Protein AF-A0AAV9BK35-F1 (afdb_monomer_lite)

pLDDT: mean 74.05, std 12.34, range [42.69, 89.25]

Sequence (87 aa):
MVVVGKERRVFFVEPFVLGMDPLKDLIELGRKDGSFSREGWAGEKAIFVDVDAILFEHLLWLLFNDDCSSLFQLDLKEIVEFYSQDS

Organism: Acorus gramineus (NCBI:txid55184)

Structure (mmCIF, N/CA/C/O backbone):
data_AF-A0AAV9BK35-F1
#
_entry.id   AF-A0AAV9BK35-F1
#
loop_
_atom_site.group_PDB
_atom_site.id
_atom_site.type_symbol
_atom_site.label_atom_id
_atom_site.label_alt_id
_atom_site.label_comp_id
_atom_site.label_asym_id
_atom_site.label_entity_id
_atom_site.label_seq_id
_atom_site.pdbx_PDB_ins_code
_atom_site.Cartn_x
_atom_site.Cartn_y
_atom_site.Cartn_z
_atom_site.occupancy
_atom_site.B_iso_or_equiv
_atom_site.auth_seq_id
_atom_site.auth_comp_id
_atom_site.auth_asym_id
_atom_site.auth_atom_id
_atom_site.pdbx_PDB_model_num
ATOM 1 N N . MET A 1 1 ? -0.760 -9.914 -10.970 1.00 82.25 1 MET A N 1
ATOM 2 C CA . MET A 1 1 ? -2.025 -9.589 -10.278 1.00 82.25 1 MET A CA 1
ATOM 3 C C . MET A 1 1 ? -1.776 -9.525 -8.784 1.00 82.25 1 MET A C 1
ATOM 5 O O . MET A 1 1 ? -0.961 -10.300 -8.283 1.00 82.25 1 MET A O 1
ATOM 9 N N . VAL A 1 2 ? -2.455 -8.613 -8.098 1.00 84.62 2 VAL A N 1
ATOM 10 C CA . VAL A 1 2 ? -2.419 -8.488 -6.640 1.00 84.62 2 VAL A CA 1
ATOM 11 C C . VAL A 1 2 ? -3.814 -8.779 -6.114 1.00 84.62 2 VAL A C 1
ATOM 13 O O . VAL A 1 2 ? -4.789 -8.261 -6.643 1.00 84.62 2 VAL A O 1
ATOM 16 N N . VAL A 1 3 ? -3.914 -9.652 -5.126 1.00 86.75 3 VAL A N 1
ATOM 17 C CA . VAL A 1 3 ? -5.156 -10.018 -4.456 1.00 86.75 3 VAL A CA 1
ATOM 18 C C . VAL A 1 3 ? -5.104 -9.396 -3.070 1.00 86.75 3 VAL A C 1
ATOM 20 O O . VAL A 1 3 ? -4.141 -9.631 -2.346 1.00 86.75 3 VAL A O 1
ATOM 23 N N . VAL A 1 4 ? -6.102 -8.593 -2.720 1.00 87.38 4 VAL A N 1
ATOM 24 C CA . VAL A 1 4 ? -6.081 -7.770 -1.511 1.00 87.38 4 VAL A CA 1
ATOM 25 C C . VAL A 1 4 ? -7.273 -8.077 -0.617 1.00 87.38 4 VAL A C 1
ATOM 27 O O . VAL A 1 4 ? -8.417 -8.138 -1.085 1.00 87.38 4 VAL A O 1
ATOM 30 N N . GLY A 1 5 ? -6.975 -8.238 0.669 1.00 84.12 5 GLY A N 1
ATOM 31 C CA . GLY A 1 5 ? -7.936 -8.366 1.753 1.00 84.12 5 GLY A CA 1
ATOM 32 C C . GLY A 1 5 ? -8.731 -9.668 1.747 1.00 84.12 5 GLY A C 1
ATOM 33 O O . GLY A 1 5 ? -8.643 -10.507 0.842 1.00 84.12 5 GLY A O 1
ATOM 34 N N . LYS A 1 6 ? -9.572 -9.820 2.774 1.00 78.06 6 LYS A N 1
ATOM 35 C CA . LYS A 1 6 ? -10.461 -10.981 2.960 1.00 78.06 6 LYS A CA 1
ATOM 36 C C . LYS A 1 6 ? -11.464 -11.149 1.817 1.00 78.06 6 LYS A C 1
ATOM 38 O O . LYS A 1 6 ? -11.810 -12.273 1.466 1.00 78.06 6 LYS A O 1
ATOM 43 N N . GLU A 1 7 ? -11.888 -10.045 1.202 1.00 81.50 7 GLU A N 1
ATOM 44 C CA . GLU A 1 7 ? -12.779 -10.049 0.034 1.00 81.50 7 GLU A CA 1
ATOM 45 C C . GLU A 1 7 ? -12.088 -10.524 -1.255 1.00 81.50 7 GLU A C 1
ATOM 47 O O . GLU A 1 7 ? -12.746 -10.717 -2.277 1.00 81.50 7 GLU A O 1
ATOM 52 N N . ARG A 1 8 ? -10.764 -10.737 -1.215 1.00 83.88 8 ARG A N 1
ATOM 53 C CA . ARG A 1 8 ? -9.940 -11.196 -2.340 1.00 83.88 8 ARG A CA 1
ATOM 54 C C . ARG A 1 8 ? -10.118 -10.323 -3.586 1.00 83.88 8 ARG A C 1
ATOM 56 O O . ARG A 1 8 ? -10.179 -10.838 -4.707 1.00 83.88 8 ARG A O 1
ATOM 63 N N . ARG A 1 9 ? -10.180 -8.999 -3.405 1.00 88.75 9 ARG A N 1
ATOM 64 C CA . ARG A 1 9 ? -10.263 -8.044 -4.520 1.00 88.75 9 ARG A CA 1
ATOM 65 C C . ARG A 1 9 ? -9.005 -8.136 -5.375 1.00 88.75 9 ARG A C 1
ATOM 67 O O . ARG A 1 9 ? -7.897 -8.173 -4.848 1.00 88.75 9 ARG A O 1
ATOM 74 N N . VAL A 1 10 ? -9.174 -8.166 -6.695 1.00 89.25 10 VAL A N 1
ATOM 75 C CA . VAL A 1 10 ? -8.063 -8.324 -7.641 1.00 89.25 10 VAL A CA 1
ATOM 76 C C . VAL A 1 10 ? -7.697 -6.979 -8.253 1.00 89.25 10 VAL A C 1
ATOM 78 O O . VAL A 1 10 ? -8.524 -6.329 -8.887 1.00 89.25 10 VAL A O 1
ATOM 81 N N . PHE A 1 11 ? -6.431 -6.606 -8.112 1.00 88.81 11 PHE A N 1
ATOM 82 C CA . PHE A 1 11 ? -5.826 -5.412 -8.678 1.00 88.81 11 PHE A CA 1
ATOM 83 C C . PHE A 1 11 ? -4.818 -5.795 -9.768 1.00 88.81 11 PHE A C 1
ATOM 85 O O . PHE A 1 11 ? -3.935 -6.646 -9.585 1.00 88.81 11 PHE A O 1
ATOM 92 N N . PHE A 1 12 ? -4.939 -5.139 -10.920 1.00 87.75 12 PHE A N 1
ATOM 93 C CA . PHE A 1 12 ? -4.000 -5.254 -12.032 1.00 87.75 12 PHE A CA 1
ATOM 94 C C . PHE A 1 12 ? -3.050 -4.064 -11.991 1.00 87.75 12 PHE A C 1
ATOM 96 O O . PHE A 1 12 ? -3.355 -2.994 -12.502 1.00 87.75 12 PHE A O 1
ATOM 103 N N . VAL A 1 13 ? -1.911 -4.264 -11.334 1.00 84.62 13 VAL A N 1
ATOM 104 C CA . VAL A 1 13 ? -0.862 -3.252 -11.197 1.00 84.62 13 VAL A CA 1
ATOM 105 C C . VAL A 1 13 ? 0.441 -3.768 -11.781 1.00 84.62 13 VAL A C 1
ATOM 107 O O . VAL A 1 13 ? 0.723 -4.972 -11.746 1.00 84.62 13 VAL A O 1
ATOM 110 N N . GLU A 1 14 ? 1.228 -2.845 -12.321 1.00 85.38 14 GLU A N 1
ATOM 111 C CA . GLU A 1 14 ? 2.542 -3.142 -12.874 1.00 85.38 14 GLU A CA 1
ATOM 112 C C . GLU A 1 14 ? 3.509 -3.613 -11.772 1.00 85.38 14 GLU A C 1
ATOM 114 O O . GLU A 1 14 ? 3.471 -3.094 -10.656 1.00 85.38 14 GLU A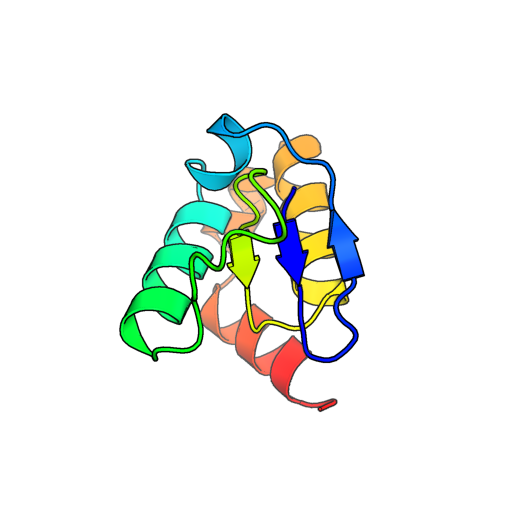 O 1
ATOM 119 N N . PRO A 1 15 ? 4.423 -4.563 -12.038 1.00 81.12 15 PRO A N 1
ATOM 120 C CA . PRO A 1 15 ? 5.316 -5.093 -11.005 1.00 81.12 15 PRO A CA 1
ATOM 121 C C . PRO A 1 15 ? 6.194 -4.038 -10.320 1.00 81.12 15 PRO A C 1
ATOM 123 O O . PRO A 1 15 ? 6.542 -4.212 -9.155 1.00 81.12 15 PRO A O 1
ATOM 126 N N . PHE A 1 16 ? 6.559 -2.962 -11.026 1.00 83.00 16 PHE A N 1
ATOM 127 C CA . PHE A 1 16 ? 7.396 -1.900 -10.464 1.00 83.00 16 PHE A CA 1
ATOM 128 C C . PHE A 1 16 ? 6.657 -1.070 -9.407 1.00 83.00 16 PHE A C 1
ATOM 130 O O . PHE A 1 16 ? 7.292 -0.634 -8.455 1.00 83.00 16 PHE A O 1
ATOM 137 N N . VAL A 1 17 ? 5.330 -0.917 -9.529 1.00 84.75 17 VAL A N 1
ATOM 138 C CA . VAL A 1 17 ? 4.476 -0.169 -8.586 1.00 84.75 17 VAL A CA 1
ATOM 139 C C . VAL A 1 17 ? 4.585 -0.750 -7.177 1.00 84.75 17 VAL A C 1
ATOM 141 O O . VAL A 1 17 ? 4.675 -0.019 -6.201 1.00 84.75 17 VAL A O 1
ATOM 144 N N . LEU A 1 18 ? 4.687 -2.075 -7.070 1.00 83.12 18 LEU A N 1
ATOM 145 C CA . LEU A 1 18 ? 4.856 -2.777 -5.793 1.00 83.12 18 LEU A CA 1
ATOM 146 C C . LEU A 1 18 ? 6.241 -2.585 -5.161 1.00 83.12 18 LEU A C 1
ATOM 148 O O . LEU A 1 18 ? 6.439 -2.930 -4.001 1.00 83.12 18 LEU A O 1
ATOM 152 N N . GLY A 1 19 ? 7.210 -2.088 -5.930 1.00 83.00 19 GLY A N 1
ATOM 153 C CA . GLY A 1 19 ? 8.536 -1.720 -5.445 1.00 83.00 19 GLY A CA 1
ATOM 154 C C . GLY A 1 19 ? 8.673 -0.238 -5.100 1.00 83.00 19 GLY A C 1
ATOM 155 O O . GLY A 1 19 ? 9.763 0.165 -4.700 1.00 83.00 19 GLY A O 1
ATOM 156 N N . MET A 1 20 ? 7.616 0.560 -5.277 1.00 83.94 20 MET A N 1
ATOM 157 C CA . MET A 1 20 ? 7.602 1.984 -4.949 1.00 83.94 20 MET A CA 1
ATOM 158 C C . MET A 1 20 ? 7.056 2.199 -3.541 1.00 83.94 20 MET A C 1
ATOM 160 O O . MET A 1 20 ? 6.130 1.510 -3.110 1.00 83.94 20 MET A O 1
ATOM 164 N N . ASP A 1 21 ? 7.610 3.174 -2.833 1.00 80.06 21 ASP A N 1
ATOM 165 C CA . ASP A 1 21 ? 7.040 3.626 -1.570 1.00 80.06 21 ASP A CA 1
ATOM 166 C C . ASP A 1 21 ? 5.721 4.365 -1.852 1.00 80.06 21 ASP A C 1
ATOM 168 O O . ASP A 1 21 ? 5.628 5.081 -2.856 1.00 80.06 21 ASP A O 1
ATOM 172 N N . PRO A 1 22 ? 4.677 4.176 -1.025 1.00 78.38 22 PRO A N 1
ATOM 173 C CA . PRO A 1 22 ? 4.633 3.435 0.246 1.00 78.38 22 PRO A CA 1
ATOM 174 C C . PRO A 1 22 ? 4.218 1.955 0.108 1.00 78.38 22 PRO A C 1
ATOM 176 O O . PRO A 1 22 ? 4.098 1.239 1.102 1.00 78.38 22 PRO A O 1
ATOM 179 N N . LEU A 1 23 ? 3.952 1.469 -1.108 1.00 83.31 23 LEU A N 1
ATOM 180 C CA . LEU A 1 23 ? 3.477 0.096 -1.331 1.00 83.31 23 LEU A CA 1
ATOM 181 C C . LEU A 1 23 ? 4.529 -0.951 -0.967 1.00 83.31 23 LEU A C 1
ATOM 183 O O . LEU A 1 23 ? 4.188 -2.020 -0.460 1.00 83.31 23 LEU A O 1
ATOM 187 N N . LYS A 1 24 ? 5.803 -0.638 -1.196 1.00 85.00 24 LYS A N 1
ATOM 188 C CA . LYS A 1 24 ? 6.922 -1.476 -0.778 1.00 85.00 24 LYS A CA 1
ATOM 189 C C . LYS A 1 24 ? 6.925 -1.674 0.740 1.00 85.00 24 LYS A C 1
ATOM 191 O O . LYS A 1 24 ? 6.949 -2.821 1.186 1.00 85.00 24 LYS A O 1
ATOM 196 N N . ASP A 1 25 ? 6.823 -0.591 1.508 1.00 81.75 25 ASP A N 1
ATOM 197 C CA . ASP A 1 25 ? 6.774 -0.637 2.974 1.00 81.75 25 ASP A CA 1
ATOM 198 C C . ASP A 1 25 ? 5.568 -1.441 3.476 1.00 81.75 25 ASP A C 1
ATOM 200 O O . ASP A 1 25 ? 5.702 -2.259 4.387 1.00 81.75 25 ASP A O 1
ATOM 204 N N . LEU A 1 26 ? 4.403 -1.285 2.837 1.00 80.00 26 LEU A N 1
ATOM 205 C CA .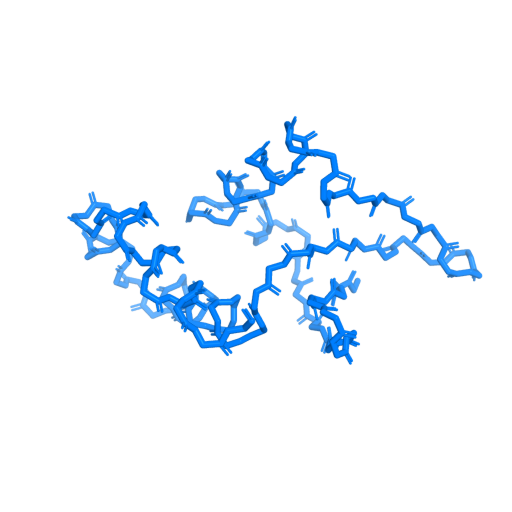 LEU A 1 26 ? 3.199 -2.059 3.151 1.00 80.00 26 LEU A CA 1
ATOM 206 C C . LEU A 1 26 ? 3.413 -3.569 2.948 1.00 80.00 26 LEU A C 1
ATOM 208 O O . LEU A 1 26 ? 3.028 -4.384 3.788 1.00 80.00 26 LEU A O 1
ATOM 212 N N . ILE A 1 27 ? 4.049 -3.950 1.840 1.00 79.56 27 ILE A N 1
ATOM 213 C CA . ILE A 1 27 ? 4.366 -5.348 1.526 1.00 79.56 27 ILE A CA 1
ATOM 214 C C . ILE A 1 27 ? 5.389 -5.910 2.515 1.00 79.56 27 ILE A C 1
ATOM 216 O O . ILE A 1 27 ? 5.254 -7.051 2.962 1.00 79.56 27 ILE A O 1
ATOM 220 N N . GLU A 1 28 ? 6.415 -5.135 2.867 1.00 80.44 28 GLU A N 1
ATOM 221 C CA . GLU A 1 28 ? 7.421 -5.541 3.851 1.00 80.44 28 GLU A CA 1
ATOM 222 C C . GLU A 1 28 ? 6.818 -5.684 5.254 1.00 80.44 28 GLU A C 1
ATOM 224 O O . GLU A 1 28 ? 7.137 -6.650 5.957 1.00 80.44 28 GLU A O 1
ATOM 229 N N . LEU A 1 29 ? 5.890 -4.798 5.629 1.00 75.00 29 LEU A N 1
ATOM 230 C CA . LEU A 1 29 ? 5.133 -4.875 6.875 1.00 75.00 29 LEU A CA 1
ATOM 231 C C . LEU A 1 29 ? 4.287 -6.154 6.929 1.00 75.00 29 LEU A C 1
ATOM 233 O O . LEU A 1 29 ? 4.431 -6.938 7.868 1.00 75.00 29 LEU A O 1
ATOM 237 N N . GLY A 1 30 ? 3.489 -6.425 5.892 1.00 70.44 30 GLY A N 1
ATOM 238 C CA . GLY A 1 30 ? 2.674 -7.642 5.819 1.00 70.44 30 GLY A CA 1
ATOM 239 C C . GLY A 1 30 ? 3.510 -8.927 5.770 1.00 70.44 30 GLY A C 1
ATOM 240 O O . GLY A 1 30 ? 3.158 -9.950 6.358 1.00 70.44 30 GLY A O 1
ATOM 241 N N . ARG A 1 31 ? 4.690 -8.889 5.139 1.00 72.19 31 ARG A N 1
ATOM 242 C CA . ARG A 1 31 ? 5.625 -10.026 5.115 1.00 72.19 31 ARG A CA 1
ATOM 243 C C . ARG A 1 31 ? 6.220 -10.331 6.487 1.00 72.19 31 ARG A C 1
ATOM 245 O O . ARG A 1 31 ? 6.505 -11.494 6.769 1.00 72.19 31 ARG A O 1
ATOM 252 N N . LYS A 1 32 ? 6.412 -9.313 7.326 1.00 69.75 32 LYS A N 1
ATOM 253 C CA . LYS A 1 32 ? 6.894 -9.469 8.702 1.00 69.75 32 LYS A CA 1
ATOM 254 C C . LYS A 1 32 ? 5.809 -10.008 9.638 1.00 69.75 32 LYS A C 1
ATOM 256 O O . LYS A 1 32 ? 6.141 -10.772 10.539 1.00 69.75 32 LYS A O 1
ATOM 261 N N . ASP A 1 33 ? 4.552 -9.648 9.395 1.00 66.31 33 ASP A N 1
ATOM 262 C CA . ASP A 1 33 ? 3.390 -10.107 10.170 1.00 66.31 33 ASP A CA 1
ATOM 263 C C . ASP A 1 33 ? 2.891 -11.508 9.748 1.00 66.31 33 ASP A C 1
ATOM 265 O O . ASP A 1 33 ? 2.113 -12.149 10.445 1.00 66.31 33 ASP A O 1
ATOM 269 N N . GLY A 1 34 ? 3.385 -12.034 8.619 1.00 63.91 34 GLY A N 1
ATOM 270 C CA . GLY A 1 34 ? 2.948 -13.319 8.056 1.00 63.91 34 GLY A CA 1
ATOM 271 C C . GLY A 1 34 ? 1.642 -13.228 7.260 1.00 63.91 34 GLY A C 1
ATOM 272 O O . GLY A 1 34 ? 1.147 -14.242 6.773 1.00 63.91 34 GLY A O 1
ATOM 273 N N . SER A 1 35 ? 1.130 -12.012 7.081 1.00 64.25 35 SER A N 1
ATOM 274 C CA . SER A 1 35 ? -0.099 -11.678 6.362 1.00 64.25 35 SER A CA 1
ATOM 275 C C . SER A 1 35 ? 0.116 -11.565 4.835 1.00 64.25 35 SER A C 1
ATOM 277 O O . SER A 1 35 ? -0.817 -11.410 4.048 1.00 64.25 35 SER A O 1
ATOM 279 N N . PHE A 1 36 ? 1.366 -11.715 4.382 1.00 65.38 36 PHE A N 1
ATOM 280 C CA . PHE A 1 36 ? 1.743 -11.750 2.970 1.00 65.38 36 PHE A CA 1
ATOM 281 C C . PHE A 1 36 ? 2.155 -13.159 2.529 1.00 65.38 36 PHE A C 1
ATOM 283 O O . PHE A 1 36 ? 3.164 -13.705 2.989 1.00 65.38 36 PHE A O 1
ATOM 290 N N . SER A 1 37 ? 1.433 -13.726 1.560 1.00 63.69 37 SER A N 1
ATOM 291 C CA . SER A 1 37 ? 1.779 -14.999 0.927 1.00 63.69 37 SER A CA 1
ATOM 292 C C . SER A 1 37 ? 1.930 -14.827 -0.586 1.00 63.69 37 SER A C 1
ATOM 294 O O . SER A 1 37 ? 1.160 -14.151 -1.271 1.00 63.69 37 SER A O 1
ATOM 296 N N . ARG A 1 38 ? 2.970 -15.452 -1.149 1.00 60.56 38 ARG A N 1
ATOM 297 C CA . ARG A 1 38 ? 3.128 -15.566 -2.602 1.00 60.56 38 ARG A CA 1
ATOM 298 C C . ARG A 1 38 ? 2.503 -16.881 -3.052 1.00 60.56 38 ARG A C 1
ATOM 300 O O . ARG A 1 38 ? 3.217 -17.816 -3.406 1.00 60.56 38 ARG A O 1
ATOM 307 N N . GLU A 1 39 ? 1.182 -16.978 -2.975 1.00 53.47 39 GLU A N 1
ATOM 308 C CA . GLU A 1 39 ? 0.469 -18.145 -3.490 1.00 53.47 39 GLU A CA 1
ATOM 309 C C . GLU A 1 39 ? 0.315 -18.040 -5.009 1.00 53.47 39 GLU A C 1
ATOM 311 O O . GLU A 1 39 ? -0.328 -17.141 -5.547 1.00 53.47 39 GLU A O 1
ATOM 316 N N . GLY A 1 40 ? 0.944 -18.972 -5.727 1.00 47.94 40 GLY A N 1
ATOM 317 C CA . GLY A 1 40 ? 0.730 -19.127 -7.160 1.00 47.94 40 GLY A CA 1
ATOM 318 C C . GLY A 1 40 ? -0.618 -19.793 -7.405 1.00 47.94 40 GLY A C 1
ATOM 319 O O . GLY A 1 40 ? -0.738 -21.007 -7.250 1.00 47.94 40 GLY A O 1
ATOM 320 N N . TRP A 1 41 ? -1.628 -19.028 -7.814 1.00 42.69 41 TRP A N 1
ATOM 321 C CA . TRP A 1 41 ? -2.865 -19.614 -8.319 1.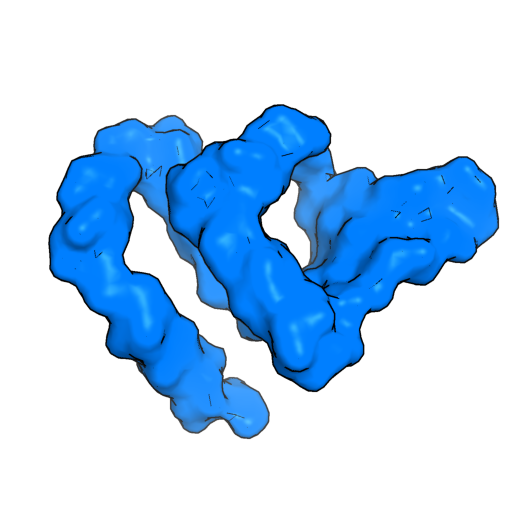00 42.69 41 TRP A CA 1
ATOM 322 C C . TRP A 1 41 ? -2.593 -20.100 -9.748 1.00 42.69 41 TRP A C 1
ATOM 324 O O . TRP A 1 41 ? -2.336 -19.300 -10.641 1.00 42.69 41 TRP A O 1
ATOM 334 N N . ALA A 1 42 ? -2.565 -21.421 -9.949 1.00 43.88 42 ALA A N 1
ATOM 335 C CA . ALA A 1 42 ? -2.536 -22.057 -11.271 1.00 43.88 42 ALA A CA 1
ATOM 336 C C . ALA A 1 42 ? -1.489 -21.486 -12.263 1.00 43.88 42 ALA A C 1
ATOM 338 O O . ALA A 1 42 ? -1.806 -21.154 -13.400 1.00 43.88 42 ALA A O 1
ATOM 339 N N . GLY A 1 43 ? -0.222 -21.384 -11.845 1.00 48.38 43 GLY A N 1
ATOM 340 C CA . GLY A 1 43 ? 0.892 -21.029 -12.740 1.00 48.38 43 GLY A CA 1
ATOM 341 C C . GLY A 1 43 ? 1.117 -19.530 -12.970 1.00 48.38 43 GLY A C 1
ATOM 342 O O . GLY A 1 43 ? 2.184 -19.161 -13.462 1.00 48.38 43 GLY A O 1
ATOM 343 N N . GLU A 1 44 ? 0.204 -18.657 -12.537 1.00 56.56 44 GLU A N 1
ATOM 344 C CA . GLU A 1 44 ? 0.409 -17.206 -12.534 1.00 56.56 44 GLU A CA 1
ATOM 345 C C . GLU A 1 44 ? 0.832 -16.708 -11.145 1.00 56.56 44 GLU A C 1
ATOM 347 O O . GLU A 1 44 ? 0.277 -17.076 -10.109 1.00 56.56 44 GLU A O 1
ATOM 352 N N . LYS A 1 45 ? 1.869 -15.862 -11.108 1.00 67.62 45 LYS A N 1
ATOM 353 C CA . LYS A 1 45 ? 2.383 -15.253 -9.872 1.00 67.62 45 LYS A CA 1
ATOM 354 C C . LYS A 1 45 ? 1.384 -14.203 -9.371 1.00 67.62 45 LYS A C 1
ATOM 356 O O . LYS A 1 45 ? 1.479 -13.033 -9.747 1.00 67.62 45 LYS A O 1
ATOM 361 N N . ALA A 1 46 ? 0.433 -14.619 -8.541 1.00 70.62 46 ALA A N 1
ATOM 362 C CA . ALA A 1 46 ? -0.384 -13.712 -7.745 1.00 70.62 46 ALA A CA 1
ATOM 363 C C . ALA A 1 46 ? 0.366 -13.297 -6.472 1.00 70.62 46 ALA A C 1
ATOM 365 O O . ALA A 1 46 ? 1.181 -14.048 -5.930 1.00 70.62 46 ALA A O 1
ATOM 366 N N . ILE A 1 47 ? 0.120 -12.071 -6.026 1.00 80.31 47 ILE A N 1
ATOM 367 C CA . ILE A 1 47 ? 0.621 -11.538 -4.760 1.00 80.31 47 ILE A CA 1
ATOM 368 C C . ILE A 1 47 ? -0.584 -11.343 -3.853 1.00 80.31 47 ILE A C 1
ATOM 370 O O . ILE A 1 47 ? -1.485 -10.608 -4.242 1.00 80.31 47 ILE A O 1
ATOM 374 N N . PHE A 1 48 ? -0.615 -11.996 -2.692 1.00 81.44 48 PHE A N 1
ATOM 375 C CA . PHE A 1 48 ? -1.673 -11.785 -1.709 1.00 81.44 48 PHE A CA 1
ATOM 376 C C . PHE A 1 48 ? -1.228 -10.759 -0.666 1.00 81.44 48 PHE A C 1
ATOM 378 O O . PHE A 1 48 ? -0.142 -10.888 -0.098 1.00 81.44 48 PHE A O 1
ATOM 385 N N . VAL A 1 49 ? -2.062 -9.749 -0.432 1.00 80.75 49 VAL A N 1
ATOM 386 C CA . VAL A 1 49 ? -1.835 -8.684 0.547 1.00 80.75 49 VAL A CA 1
ATOM 387 C C . VAL A 1 49 ? -3.031 -8.652 1.489 1.00 80.75 49 VAL A C 1
ATOM 389 O O . VAL A 1 49 ? -4.123 -8.244 1.098 1.00 80.75 49 VAL A O 1
ATOM 392 N N . ASP A 1 50 ? -2.842 -9.088 2.729 1.00 81.06 50 ASP A N 1
ATOM 393 C CA . ASP A 1 50 ? -3.886 -9.060 3.755 1.00 81.06 50 ASP A CA 1
ATOM 394 C C . ASP A 1 50 ? -3.994 -7.666 4.389 1.00 81.06 50 ASP A C 1
ATOM 396 O O . ASP A 1 50 ? -3.563 -7.412 5.511 1.00 81.06 50 ASP A O 1
ATOM 400 N N . VAL A 1 51 ? -4.508 -6.727 3.600 1.00 80.00 51 VAL A N 1
ATOM 401 C CA . VAL A 1 51 ? -4.867 -5.368 4.015 1.00 80.00 51 VAL A CA 1
ATOM 402 C C . VAL A 1 51 ? -6.258 -5.057 3.487 1.00 80.00 51 VAL A C 1
ATOM 404 O O . VAL A 1 51 ? -6.740 -5.722 2.566 1.00 80.00 51 VAL A O 1
ATOM 407 N N . ASP A 1 52 ? -6.904 -4.040 4.043 1.00 85.06 52 ASP A N 1
ATOM 408 C CA . ASP A 1 52 ? -8.169 -3.564 3.501 1.00 85.06 52 ASP A CA 1
ATOM 409 C C . ASP A 1 52 ? -8.016 -3.126 2.028 1.00 85.06 52 ASP A C 1
ATOM 411 O O . ASP A 1 52 ? -7.015 -2.526 1.618 1.00 85.06 52 ASP A O 1
ATOM 415 N N . ALA A 1 53 ? -9.005 -3.460 1.199 1.00 87.81 53 ALA A N 1
ATOM 416 C CA . ALA A 1 53 ? -8.922 -3.190 -0.230 1.00 87.81 53 ALA A CA 1
ATOM 417 C C . ALA A 1 53 ? -9.089 -1.703 -0.575 1.00 87.81 53 ALA A C 1
ATOM 419 O O . ALA A 1 53 ? -8.542 -1.261 -1.586 1.00 87.81 53 ALA A O 1
ATOM 420 N N . ILE A 1 54 ? -9.806 -0.937 0.253 1.00 87.12 54 ILE A N 1
ATOM 421 C CA . ILE A 1 54 ? -9.949 0.516 0.116 1.00 87.12 54 ILE A CA 1
ATOM 422 C C . ILE A 1 54 ? -8.622 1.188 0.469 1.00 87.12 54 ILE A C 1
ATOM 424 O O . ILE A 1 54 ? -8.180 2.069 -0.266 1.00 87.12 54 ILE A O 1
ATOM 428 N N . LEU A 1 55 ? -7.936 0.723 1.519 1.00 85.88 55 LEU A N 1
ATOM 429 C CA . LEU A 1 55 ? -6.587 1.194 1.850 1.00 85.88 55 LEU A CA 1
ATOM 430 C C . LEU A 1 55 ? -5.627 1.004 0.668 1.00 85.88 55 LEU A C 1
ATOM 432 O O . LEU A 1 55 ? -4.938 1.940 0.261 1.00 85.88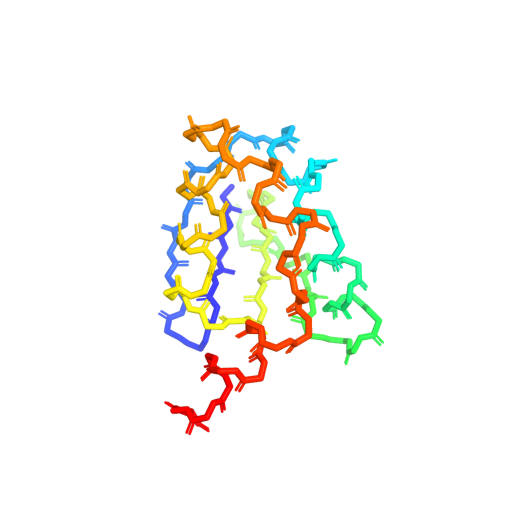 55 LEU A O 1
ATOM 436 N N . PHE A 1 56 ? -5.595 -0.195 0.086 1.00 87.69 56 PHE A N 1
ATOM 437 C CA . PHE A 1 56 ? -4.716 -0.475 -1.049 1.00 87.69 56 PHE A CA 1
ATOM 438 C C . PHE A 1 56 ? -5.051 0.382 -2.279 1.00 87.69 56 PHE A C 1
ATOM 440 O O . PHE A 1 56 ? -4.150 0.911 -2.930 1.00 87.69 56 PHE A O 1
ATOM 447 N N . GLU A 1 57 ? -6.338 0.562 -2.581 1.00 88.50 57 GLU A N 1
ATOM 448 C CA . GLU A 1 57 ? -6.808 1.442 -3.655 1.00 88.50 57 GLU A CA 1
ATOM 449 C C . GLU A 1 57 ? -6.402 2.906 -3.419 1.00 88.50 57 GLU A C 1
ATOM 451 O O . GLU A 1 57 ? -5.937 3.576 -4.342 1.00 88.50 57 GLU A O 1
ATOM 456 N N . HIS A 1 58 ? -6.496 3.385 -2.177 1.00 85.12 58 HIS A N 1
ATOM 457 C CA . HIS A 1 58 ? -6.094 4.737 -1.800 1.00 85.12 58 HIS A CA 1
ATOM 458 C C . HIS A 1 58 ? -4.588 4.967 -1.992 1.00 85.12 58 HIS A C 1
ATOM 460 O O . HIS A 1 58 ? -4.184 5.972 -2.576 1.00 85.12 58 HIS A O 1
ATOM 466 N N . LEU A 1 59 ? -3.751 4.011 -1.578 1.00 84.50 59 LEU A N 1
ATOM 467 C CA . LEU A 1 59 ? -2.300 4.087 -1.774 1.00 84.50 59 LEU A CA 1
ATOM 468 C C . LEU A 1 59 ? -1.914 4.076 -3.258 1.00 84.50 59 LEU A C 1
ATOM 470 O O . LEU A 1 59 ? -1.019 4.816 -3.663 1.00 84.50 59 LEU A O 1
ATOM 474 N N . LEU A 1 60 ? -2.608 3.283 -4.082 1.00 86.62 60 LEU A N 1
ATOM 475 C CA . LEU A 1 60 ? -2.427 3.324 -5.534 1.00 86.62 60 LEU A CA 1
ATOM 476 C C . LEU A 1 60 ? -2.802 4.691 -6.103 1.00 86.62 60 LEU A C 1
ATOM 478 O O . LEU A 1 60 ? -2.048 5.249 -6.896 1.00 86.62 60 LEU A O 1
ATOM 482 N N . TRP A 1 61 ? -3.951 5.235 -5.701 1.00 85.50 61 TRP A N 1
ATOM 483 C CA . TRP A 1 61 ? -4.404 6.539 -6.171 1.00 85.50 61 TRP A CA 1
ATOM 484 C C . TRP A 1 61 ? -3.382 7.636 -5.860 1.00 85.50 61 TRP A C 1
ATOM 486 O O . TRP A 1 61 ? -3.042 8.419 -6.746 1.00 85.50 61 TRP A O 1
ATOM 496 N N . LEU A 1 62 ? -2.837 7.647 -4.644 1.00 79.19 62 LEU A N 1
ATOM 497 C CA . LEU A 1 62 ? -1.812 8.606 -4.237 1.00 79.19 62 LEU A CA 1
ATOM 498 C C . LEU A 1 62 ? -0.516 8.449 -5.046 1.00 79.19 62 LEU A C 1
ATOM 500 O O . LEU A 1 62 ? 0.041 9.447 -5.499 1.00 79.19 62 LEU A O 1
ATOM 504 N N . LEU A 1 63 ? -0.081 7.211 -5.303 1.00 79.75 63 LEU A N 1
ATOM 505 C CA . LEU A 1 63 ? 1.105 6.934 -6.117 1.00 79.75 63 LEU A CA 1
ATOM 506 C C . LEU A 1 63 ? 0.980 7.479 -7.550 1.00 79.75 63 LEU A C 1
ATOM 508 O O . LEU A 1 63 ? 1.949 7.993 -8.103 1.00 79.75 63 LEU A O 1
ATOM 512 N N . PHE A 1 64 ? -0.201 7.364 -8.165 1.00 79.75 64 PHE A N 1
ATOM 513 C CA . PHE A 1 64 ? -0.430 7.813 -9.544 1.00 79.75 64 PHE A CA 1
ATOM 514 C C . PHE A 1 64 ? -0.709 9.316 -9.680 1.00 79.75 64 PHE A C 1
ATOM 516 O O . PHE A 1 64 ? -0.576 9.842 -10.784 1.00 79.75 64 PHE A O 1
ATOM 523 N N . ASN A 1 65 ? -1.093 10.004 -8.601 1.00 77.19 65 ASN A N 1
ATOM 524 C CA . ASN A 1 65 ? -1.390 11.441 -8.622 1.00 77.19 65 ASN A CA 1
ATOM 525 C C . ASN A 1 65 ? -0.211 12.325 -8.162 1.00 77.19 65 ASN A C 1
ATOM 527 O O . ASN A 1 65 ? -0.387 13.530 -8.036 1.00 77.19 65 ASN A O 1
ATOM 531 N N . ASP A 1 66 ? 0.988 11.760 -7.952 1.00 61.00 66 ASP A N 1
ATOM 532 C CA . ASP A 1 66 ? 2.228 12.475 -7.566 1.00 61.00 66 ASP A CA 1
ATOM 533 C C . ASP A 1 66 ? 2.139 13.275 -6.240 1.00 61.00 66 ASP A C 1
ATOM 535 O O . ASP A 1 66 ? 3.069 13.969 -5.830 1.00 61.00 66 ASP A O 1
ATOM 539 N N . ASP A 1 67 ? 1.066 13.073 -5.472 1.00 60.06 67 ASP A N 1
ATOM 540 C CA . ASP A 1 67 ? 0.934 13.470 -4.064 1.00 60.06 67 ASP A CA 1
ATOM 541 C C . ASP A 1 67 ? 1.720 12.514 -3.136 1.00 60.06 67 ASP A C 1
ATOM 543 O O . ASP A 1 67 ? 1.457 12.364 -1.943 1.00 60.06 67 ASP A O 1
ATOM 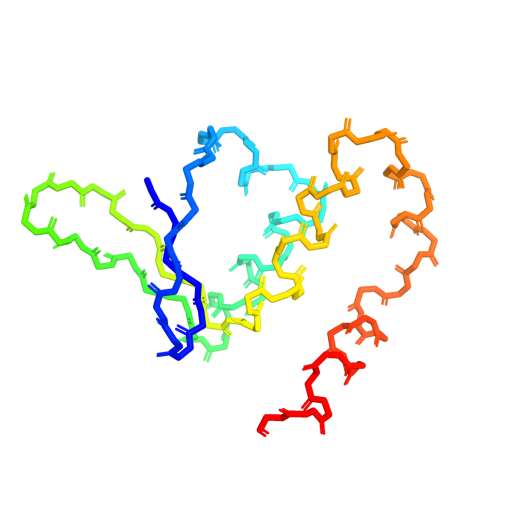547 N N . CYS A 1 68 ? 2.777 11.880 -3.655 1.00 53.41 68 CYS A N 1
ATOM 548 C CA . CYS A 1 68 ? 3.731 11.123 -2.846 1.00 53.41 68 CYS A CA 1
ATOM 549 C C . CYS A 1 68 ? 4.358 12.003 -1.752 1.00 53.41 68 CYS A C 1
ATOM 551 O O . CYS A 1 68 ? 4.693 11.523 -0.673 1.00 53.41 68 CYS A O 1
ATOM 553 N N . SER A 1 69 ? 4.471 13.311 -1.992 1.00 54.91 69 SER A N 1
ATOM 554 C CA . SER A 1 69 ? 4.938 14.273 -0.990 1.00 54.91 69 SER A CA 1
ATOM 555 C C . SER A 1 69 ? 3.972 14.442 0.194 1.00 54.91 69 SER A C 1
ATOM 557 O O . SER A 1 69 ? 4.446 14.614 1.319 1.00 54.91 69 SER A O 1
ATOM 559 N N . SER A 1 70 ? 2.653 14.308 -0.008 1.00 54.91 70 SER A N 1
ATOM 560 C CA . SER A 1 70 ? 1.691 14.237 1.099 1.00 54.91 70 SER A CA 1
ATOM 561 C C . SER A 1 70 ? 1.708 12.864 1.775 1.00 54.91 70 SER A C 1
ATOM 563 O O . SER A 1 70 ? 1.526 12.795 2.984 1.00 54.91 70 SER A O 1
ATOM 565 N N . LEU A 1 71 ? 2.003 11.782 1.043 1.00 55.91 71 LEU A N 1
ATOM 566 C CA . LEU A 1 71 ? 2.223 10.440 1.608 1.00 55.91 71 LEU A CA 1
ATOM 567 C C . LEU A 1 71 ? 3.439 10.353 2.534 1.00 55.91 71 LEU A C 1
ATOM 569 O O . LEU A 1 71 ? 3.362 9.691 3.558 1.00 55.91 71 LEU A O 1
ATOM 573 N N . PHE A 1 72 ? 4.545 11.025 2.205 1.00 53.00 72 PHE A N 1
ATOM 574 C CA . PHE A 1 72 ? 5.722 11.094 3.082 1.00 53.00 72 PHE A CA 1
ATOM 575 C C . PHE A 1 72 ? 5.479 11.940 4.346 1.00 53.00 72 PHE A C 1
ATOM 577 O O . PHE A 1 72 ? 6.248 11.834 5.301 1.00 53.00 72 PHE A O 1
ATOM 584 N N . GLN A 1 73 ? 4.443 12.789 4.354 1.00 57.75 73 GLN A N 1
ATOM 585 C CA . GLN A 1 73 ? 3.991 13.527 5.543 1.00 57.75 73 GLN A CA 1
ATOM 586 C C . GLN A 1 73 ? 2.885 12.806 6.317 1.00 57.75 73 GLN A C 1
ATOM 588 O O . GLN A 1 73 ? 2.734 13.047 7.514 1.00 57.75 73 GLN A O 1
ATOM 593 N N . LEU A 1 74 ? 2.109 11.954 5.649 1.00 60.12 74 LEU A N 1
ATOM 594 C CA . LEU A 1 74 ? 1.097 11.118 6.273 1.00 60.12 74 LEU A CA 1
ATOM 595 C C . LEU A 1 74 ? 1.787 9.994 7.048 1.00 60.12 74 LEU A C 1
ATOM 597 O O . LEU A 1 74 ? 2.603 9.249 6.507 1.00 60.12 74 LEU A O 1
ATOM 601 N N . ASP A 1 75 ? 1.454 9.857 8.328 1.00 68.56 75 ASP A N 1
ATOM 602 C CA . ASP A 1 75 ? 1.924 8.728 9.116 1.00 68.56 75 ASP A CA 1
ATOM 603 C C . ASP A 1 75 ? 1.244 7.463 8.569 1.00 68.56 75 ASP A C 1
ATOM 605 O O . ASP A 1 75 ? 0.048 7.245 8.770 1.00 68.56 75 ASP A O 1
ATOM 609 N N . LEU A 1 76 ? 1.994 6.632 7.831 1.00 68.31 76 LEU A N 1
ATOM 610 C CA . LEU A 1 76 ? 1.505 5.360 7.280 1.00 68.31 76 LEU A CA 1
ATOM 611 C C . LEU A 1 76 ? 0.805 4.529 8.365 1.00 68.31 76 LEU A C 1
ATOM 613 O O . LEU A 1 76 ? -0.166 3.831 8.082 1.00 68.31 76 LEU A O 1
ATOM 617 N N . LYS A 1 77 ? 1.271 4.637 9.615 1.00 69.62 77 LYS A N 1
ATOM 618 C CA . LYS A 1 77 ? 0.656 3.980 10.760 1.00 69.62 77 LYS A CA 1
ATOM 619 C C . LYS A 1 77 ? -0.741 4.528 11.053 1.00 69.62 77 LYS A C 1
ATOM 621 O O . LYS A 1 77 ? -1.640 3.725 11.255 1.00 69.62 77 LYS A O 1
ATOM 626 N N . GLU A 1 78 ? -0.939 5.844 11.025 1.00 73.62 78 GLU A N 1
ATOM 627 C CA . GLU A 1 78 ? -2.246 6.478 11.246 1.00 73.62 78 GLU A CA 1
ATOM 628 C C . GLU A 1 78 ? -3.244 6.087 10.153 1.00 73.62 78 GLU A C 1
ATOM 630 O O . GLU A 1 78 ? -4.393 5.766 10.448 1.00 73.62 78 GLU A O 1
ATOM 635 N N . ILE A 1 79 ? -2.793 6.036 8.895 1.00 77.75 79 ILE A N 1
ATOM 636 C CA . ILE A 1 79 ? -3.623 5.567 7.780 1.00 77.75 79 ILE A CA 1
ATOM 637 C C . ILE A 1 79 ? -4.014 4.104 8.004 1.00 77.75 79 ILE A C 1
ATOM 639 O O . ILE A 1 79 ? -5.196 3.772 7.957 1.00 77.75 79 ILE A O 1
ATOM 643 N N . VAL A 1 80 ? -3.043 3.222 8.257 1.00 75.50 80 VAL A N 1
ATOM 644 C CA . VAL A 1 80 ? -3.333 1.808 8.525 1.00 75.50 80 VAL A CA 1
ATOM 645 C C . VAL A 1 80 ? -4.287 1.687 9.712 1.00 75.50 80 VAL A C 1
ATOM 647 O O . VAL A 1 80 ? -5.280 0.978 9.591 1.00 75.50 80 VAL A O 1
ATOM 650 N N . GLU A 1 81 ? -4.058 2.409 10.812 1.00 73.88 81 GLU A N 1
ATOM 651 C CA . GLU A 1 81 ? -4.940 2.422 11.985 1.00 73.88 81 GLU A CA 1
ATOM 652 C C . GLU A 1 81 ? -6.360 2.880 11.630 1.00 73.88 81 GLU A C 1
ATOM 654 O O . GLU A 1 81 ? -7.300 2.214 12.049 1.00 73.88 81 GLU A O 1
ATOM 659 N N . PHE A 1 82 ? -6.531 3.933 10.822 1.00 79.06 82 PHE A N 1
ATOM 660 C CA . PHE A 1 82 ? -7.836 4.418 10.357 1.00 79.06 82 PHE A CA 1
ATOM 661 C C . PHE A 1 82 ? -8.603 3.346 9.573 1.00 79.06 82 PHE A C 1
ATOM 663 O O . PHE A 1 82 ? -9.750 3.050 9.898 1.00 79.06 82 PHE A O 1
ATOM 670 N N . TYR A 1 83 ? -7.957 2.711 8.590 1.00 74.31 83 TYR A N 1
ATOM 671 C CA . TYR A 1 83 ? -8.582 1.656 7.780 1.00 74.31 83 TYR A CA 1
ATOM 672 C C . TYR A 1 83 ? -8.704 0.311 8.515 1.00 74.31 83 TYR A C 1
ATOM 674 O O . TYR A 1 83 ? -9.442 -0.563 8.073 1.00 74.31 83 TYR A O 1
ATOM 682 N N . SER A 1 84 ? -8.021 0.143 9.650 1.00 73.31 84 SER A N 1
ATOM 683 C CA . SER A 1 84 ? -8.161 -1.035 10.515 1.00 73.31 84 SER A CA 1
ATOM 684 C C . SER A 1 84 ? -9.368 -0.948 11.454 1.00 73.31 84 SER A C 1
ATOM 686 O O . SER A 1 84 ? -9.712 -1.953 12.070 1.00 73.31 84 SER A O 1
ATOM 688 N N . GLN A 1 85 ? -9.993 0.228 11.618 1.00 65.88 85 GLN A N 1
ATOM 689 C CA . GLN A 1 85 ? -11.072 0.407 12.604 1.00 65.88 85 GLN A CA 1
ATOM 690 C C . GLN A 1 85 ? -12.429 -0.162 12.160 1.00 65.88 85 GLN A C 1
ATOM 692 O O . GLN A 1 85 ? -13.312 -0.309 13.002 1.00 65.88 85 GLN A O 1
ATOM 697 N N . ASP A 1 86 ? -12.591 -0.524 10.885 1.00 55.66 86 ASP A N 1
ATOM 698 C CA . ASP A 1 86 ? -13.861 -0.986 10.302 1.00 55.66 86 ASP A CA 1
ATOM 699 C C . ASP A 1 86 ? -13.820 -2.457 9.813 1.00 55.66 86 ASP A C 1
ATOM 701 O O . ASP A 1 86 ? -14.462 -2.817 8.826 1.00 55.66 86 ASP A O 1
ATOM 705 N N . SER A 1 87 ? -13.068 -3.353 10.474 1.00 49.25 87 SER A N 1
ATOM 706 C CA . SER A 1 87 ? -12.934 -4.774 10.063 1.00 49.25 87 SER A CA 1
ATOM 707 C C . SER A 1 87 ? -12.889 -5.801 11.191 1.00 49.25 87 SER A C 1
ATOM 709 O O . SER A 1 87 ? -12.228 -5.548 12.219 1.00 49.25 87 SER A O 1
#

Secondary structure (DSSP, 8-state):
-EEETTTTEEE---TTGGGSTTHHHHHHHHHHHT-EE--EETTEE-EEE-S-HHHHHHHHHHHHTTTHHHHTTS-HHHHHHHHHTT-

Radius 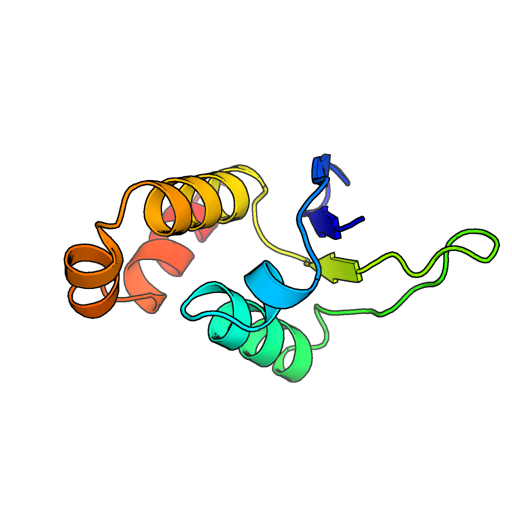of gyration: 12.62 Å; chains: 1; bounding box: 22×36×26 Å

InterPro domains:
  IPR003676 Small auxin-up RNA [PTHR35296] (2-86)

Foldseek 3Di:
DEQEAPVRDDDDDDPVLCVDPPNVVQQVVCVVVVVWDQDDDPPDGYTYRHADPVLVVVRVVCVVVVVVVVVVVDDPVVSSVVRVPPD